Protein AF-W1YUA9-F1 (afdb_monomer)

Nearest PDB structures (foldseek):
  3a1p-assembly2_C  TM=8.813E-01  e=3.571E-03  Thermus thermophilus HB8
  2f1l-assembly1_A-2  TM=6.486E-01  e=1.244E-03  Pseudomonas aeruginosa
  3h9n-assembly1_A  TM=5.897E-01  e=6.241E-03  Haemophilus influenzae
  2dog-assembly1_A  TM=8.169E-01  e=1.476E-01  Thermus thermophilus HB8
  2zzf-assembly1_A  TM=7.031E-01  e=1.010E+00  Pyrococcus horikoshii

Foldseek 3Di:
DKAQDPDPCPVLLQVDQWKDWPNDIWGWPGWDDDPRIIDTDTPVCPDPVSVVVCPPIDIGDDPVSDDDDPPPDDDPVVVPPDDDADPVGDD

Organism: NCBI:txid408170

Radius of gyration: 16.62 Å; Cα contacts (8 Å, |Δi|>4): 97; chains: 1; bounding box: 43×28×41 Å

Mean predicted aligned error: 7.22 Å

Solvent-accessible surface area (backbone atoms only — not comparable to full-atom values): 5932 Å² total; per-residue (Å²): 77,84,39,77,69,94,54,98,62,61,68,50,60,61,74,44,62,60,37,26,46,94,88,41,80,44,39,50,69,46,44,46,83,53,90,89,29,38,42,37,40,33,71,85,52,84,46,74,74,64,43,58,77,52,62,94,60,66,82,41,68,60,81,88,75,52,78,88,65,60,93,97,57,79,59,70,78,76,53,63,87,62,87,64,64,49,102,84,71,51,110

Secondary structure (DSSP, 8-state):
-EE---SS-TTHHHH-SEEEETTEEEEEEEEEEETTEEEEEETTB-SHHHHHTTTTPPPB--GGGSPPPPTT---HHHHTTPPP--TTS--

InterPro domains:
  IPR002676 RimM, N-terminal [PF01782] (1-65)
  IPR009000 Translation protein, beta-barrel domain superfamily [SSF50447] (1-66)
  IPR011961 Ribosome maturation factor RimM [TIGR02273] (1-89)
  IPR036976 RimM, N-terminal domain superfamily [G3DSA:2.40.30.60] (1-66)

Sequence (91 aa):
LRIMPRTDFPERFMHMDACYIDGKEYHVASAR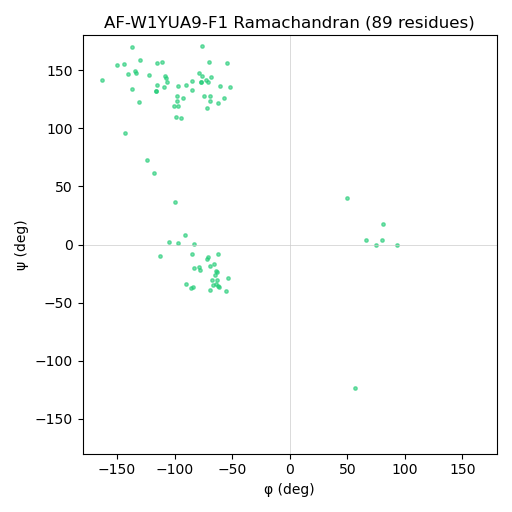FHKQFVLASFKEIPDRNAAELFAKKEIQVRREDLVELPEGRYYIFDIIGLEVQDTKGNV

pLDDT: mean 84.13, std 5.87, range [69.38, 92.5]

Structure (mmCIF, N/CA/C/O backbone):
data_AF-W1YUA9-F1
#
_entry.id   AF-W1YUA9-F1
#
loop_
_atom_site.group_PDB
_atom_site.id
_atom_site.type_symbol
_atom_site.label_atom_id
_atom_site.label_alt_id
_atom_site.label_comp_id
_atom_site.label_asym_id
_atom_site.label_entity_id
_atom_site.label_seq_id
_atom_site.pdbx_PDB_ins_code
_atom_site.Cartn_x
_atom_site.Cartn_y
_atom_site.Cartn_z
_atom_site.occupancy
_atom_site.B_iso_or_equiv
_atom_site.auth_seq_id
_atom_site.auth_c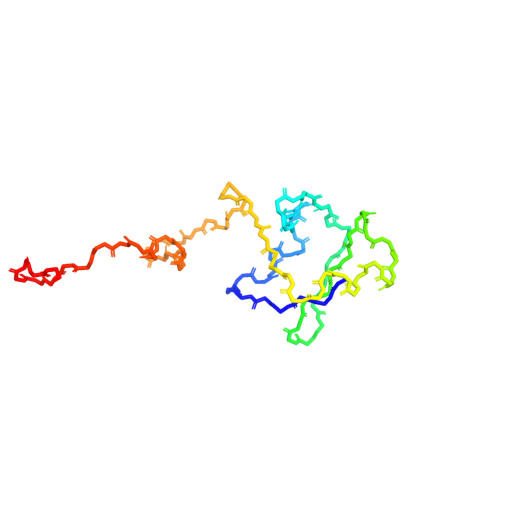omp_id
_atom_site.auth_asym_id
_atom_site.auth_atom_id
_atom_site.pdbx_PDB_model_num
ATOM 1 N N . LEU A 1 1 ? 10.720 -1.831 -5.478 1.00 86.94 1 LEU A N 1
ATOM 2 C CA . LEU A 1 1 ? 10.384 -0.821 -4.449 1.00 86.94 1 LEU A CA 1
ATOM 3 C C . LEU A 1 1 ? 10.375 -1.437 -3.058 1.00 86.94 1 LEU A C 1
ATOM 5 O O . LEU A 1 1 ? 9.926 -2.567 -2.897 1.00 86.94 1 LEU A O 1
ATOM 9 N N . ARG A 1 2 ? 10.885 -0.695 -2.064 1.00 88.56 2 ARG A N 1
ATOM 10 C CA . ARG A 1 2 ? 10.792 -1.045 -0.639 1.00 88.56 2 ARG A CA 1
ATOM 11 C C . ARG A 1 2 ? 9.610 -0.300 -0.030 1.00 88.56 2 ARG A C 1
ATOM 13 O O . ARG A 1 2 ? 9.617 0.925 -0.018 1.00 88.56 2 ARG A O 1
ATOM 20 N N . ILE A 1 3 ? 8.641 -1.040 0.488 1.00 89.12 3 ILE A N 1
ATOM 21 C CA . ILE A 1 3 ? 7.366 -0.521 0.980 1.00 89.12 3 ILE A CA 1
ATOM 22 C C . ILE A 1 3 ? 7.278 -0.786 2.481 1.00 89.12 3 ILE A C 1
ATOM 24 O O . ILE A 1 3 ? 7.545 -1.899 2.938 1.00 89.12 3 ILE A O 1
ATOM 28 N N . MET A 1 4 ? 6.910 0.241 3.246 1.00 89.44 4 MET A N 1
ATOM 29 C CA . MET A 1 4 ? 6.518 0.104 4.647 1.00 89.44 4 MET A CA 1
ATOM 30 C C . MET A 1 4 ? 4.989 -0.028 4.693 1.00 89.44 4 MET A C 1
ATOM 32 O O . MET A 1 4 ? 4.304 0.950 4.387 1.00 89.44 4 MET A O 1
ATOM 36 N N . PRO A 1 5 ? 4.437 -1.209 5.012 1.00 87.00 5 PRO A N 1
ATOM 37 C CA . PRO A 1 5 ? 2.993 -1.384 5.043 1.00 87.00 5 PRO A CA 1
ATOM 38 C C . PRO A 1 5 ? 2.386 -0.612 6.220 1.00 87.00 5 PRO A C 1
ATOM 40 O O . PRO A 1 5 ? 2.751 -0.834 7.370 1.00 87.00 5 PRO A O 1
ATOM 43 N N . ARG A 1 6 ? 1.433 0.282 5.933 1.00 82.88 6 ARG A N 1
ATOM 44 C CA . ARG A 1 6 ? 0.598 0.973 6.937 1.00 82.88 6 ARG A CA 1
ATOM 45 C C . ARG A 1 6 ? -0.782 0.320 7.063 1.00 82.88 6 ARG A C 1
ATOM 47 O O . ARG A 1 6 ? -1.795 1.000 7.168 1.00 82.88 6 ARG A O 1
ATOM 54 N N . THR A 1 7 ? -0.822 -1.001 6.948 1.00 80.00 7 THR A N 1
ATOM 55 C CA . THR A 1 7 ? -2.047 -1.799 6.955 1.00 80.00 7 THR A CA 1
ATOM 56 C C . THR A 1 7 ? -1.813 -3.072 7.748 1.00 80.00 7 THR A C 1
ATOM 58 O O . THR A 1 7 ? -0.718 -3.635 7.690 1.00 80.00 7 THR A O 1
ATOM 61 N N . ASP A 1 8 ? -2.855 -3.541 8.428 1.00 80.06 8 ASP A N 1
ATOM 62 C CA . ASP A 1 8 ? -2.848 -4.812 9.156 1.00 80.06 8 ASP A CA 1
ATOM 63 C C . ASP A 1 8 ? -2.846 -6.032 8.220 1.00 80.06 8 ASP A C 1
ATOM 65 O O . ASP A 1 8 ? -2.594 -7.150 8.660 1.00 80.06 8 ASP A O 1
ATOM 69 N N . PHE A 1 9 ? -3.070 -5.823 6.915 1.00 82.94 9 PHE A N 1
ATOM 70 C CA . PHE A 1 9 ? -3.132 -6.879 5.899 1.00 82.94 9 PHE A CA 1
ATOM 71 C C . PHE A 1 9 ? -2.040 -6.712 4.832 1.00 82.94 9 PHE A C 1
ATOM 73 O O . PHE A 1 9 ? -2.341 -6.507 3.652 1.00 82.94 9 PHE A O 1
ATOM 80 N N . PRO A 1 10 ? -0.747 -6.769 5.194 1.00 83.44 10 PRO A N 1
ATOM 81 C CA . PRO A 1 10 ? 0.328 -6.548 4.236 1.00 83.44 10 PRO A CA 1
ATOM 82 C C . PRO A 1 10 ? 0.492 -7.711 3.241 1.00 83.44 10 PRO A C 1
ATOM 84 O O . PRO A 1 10 ? 1.163 -7.567 2.223 1.00 83.44 10 PRO A O 1
ATOM 87 N N . GLU A 1 11 ? -0.141 -8.858 3.488 1.00 83.00 11 GLU A N 1
ATOM 88 C CA . GLU A 1 11 ? -0.159 -9.999 2.564 1.00 83.00 11 GLU A CA 1
ATOM 89 C C . GLU A 1 11 ? -0.856 -9.663 1.243 1.00 83.00 11 GLU A C 1
ATOM 91 O O . GLU A 1 11 ? -0.509 -10.220 0.202 1.00 83.00 11 GLU A O 1
ATOM 96 N N . ARG A 1 12 ? -1.750 -8.661 1.243 1.00 83.06 12 ARG A N 1
ATOM 97 C CA . ARG A 1 12 ? -2.438 -8.183 0.037 1.00 83.06 12 ARG A CA 1
ATOM 98 C C . ARG A 1 12 ? -1.483 -7.811 -1.094 1.00 83.06 12 ARG A C 1
ATOM 100 O O . ARG A 1 12 ? -1.846 -7.926 -2.256 1.00 83.06 12 ARG A O 1
ATOM 107 N N . PHE A 1 13 ? -0.258 -7.383 -0.773 1.00 84.12 13 PHE A N 1
ATOM 108 C CA . PHE A 1 13 ? 0.731 -7.018 -1.786 1.00 84.12 13 PHE A CA 1
ATOM 109 C C . PHE A 1 13 ? 1.153 -8.196 -2.668 1.00 84.12 13 PHE A C 1
ATOM 111 O O . PHE A 1 13 ? 1.612 -7.958 -3.778 1.00 84.12 13 PHE A O 1
ATOM 118 N N . MET A 1 14 ? 0.992 -9.439 -2.205 1.00 84.81 14 MET A N 1
ATOM 119 C CA . MET A 1 14 ? 1.285 -10.641 -2.994 1.00 84.81 14 MET A CA 1
ATOM 120 C C . MET A 1 14 ? 0.146 -11.054 -3.925 1.00 84.81 14 MET A C 1
ATOM 122 O O . MET A 1 14 ? 0.390 -11.797 -4.870 1.00 84.81 14 MET A O 1
ATOM 126 N N . HIS A 1 15 ? -1.073 -10.590 -3.650 1.00 82.94 15 HIS A N 1
ATOM 127 C CA . HIS A 1 15 ? -2.281 -10.982 -4.375 1.00 82.94 15 HIS A CA 1
ATOM 128 C C . HIS A 1 15 ? -2.897 -9.843 -5.189 1.00 82.94 15 HIS A C 1
ATOM 130 O O . HIS A 1 15 ? -3.804 -10.101 -5.968 1.00 82.94 15 HIS A O 1
ATOM 136 N N . MET A 1 16 ? -2.439 -8.599 -5.015 1.00 84.00 16 MET A N 1
ATOM 137 C CA . MET A 1 16 ? -2.930 -7.487 -5.823 1.00 84.00 16 MET A CA 1
ATOM 138 C C . MET A 1 16 ? -2.301 -7.512 -7.216 1.00 84.00 16 MET A C 1
ATOM 140 O O . MET A 1 16 ? -1.090 -7.701 -7.350 1.00 84.00 16 MET A O 1
ATOM 144 N N . ASP A 1 17 ? -3.109 -7.207 -8.225 1.00 85.19 17 ASP A N 1
ATOM 145 C CA . ASP A 1 17 ? -2.644 -7.081 -9.606 1.00 85.19 17 ASP A CA 1
ATOM 146 C C . ASP A 1 17 ? -2.072 -5.687 -9.900 1.00 85.19 17 ASP A C 1
ATOM 148 O O . ASP A 1 17 ? -1.079 -5.550 -10.623 1.00 85.19 17 ASP A O 1
ATOM 152 N N . ALA A 1 18 ? -2.666 -4.644 -9.314 1.00 88.88 18 ALA A N 1
ATOM 153 C CA . ALA A 1 18 ? -2.294 -3.257 -9.560 1.00 88.88 18 ALA A CA 1
ATOM 154 C C . ALA A 1 18 ? -2.400 -2.381 -8.305 1.00 88.88 18 ALA A C 1
ATOM 156 O O . ALA A 1 18 ? -3.165 -2.652 -7.380 1.00 88.88 18 ALA A O 1
ATOM 157 N N . CYS A 1 19 ? -1.626 -1.299 -8.290 1.00 89.69 19 CYS A N 1
ATOM 158 C CA . CYS A 1 19 ? -1.720 -0.235 -7.301 1.00 89.69 19 CYS A CA 1
ATOM 159 C C . CYS A 1 19 ? -1.605 1.141 -7.955 1.00 89.69 19 CYS A C 1
ATOM 161 O O . CYS A 1 19 ? -1.189 1.276 -9.103 1.00 89.69 19 CYS A O 1
ATOM 163 N N . TYR A 1 20 ? -1.890 2.178 -7.180 1.00 89.38 20 TYR A N 1
ATOM 164 C CA . TYR A 1 20 ? -1.862 3.562 -7.620 1.00 89.38 20 TYR A CA 1
ATOM 165 C C . TYR A 1 20 ? -0.791 4.332 -6.860 1.00 89.38 20 TYR A C 1
ATOM 167 O O . TYR A 1 20 ? -0.705 4.251 -5.636 1.00 89.38 20 TYR A O 1
ATOM 175 N N . ILE A 1 21 ? 0.033 5.086 -7.584 1.00 89.25 21 ILE A N 1
ATOM 176 C CA . ILE A 1 21 ? 1.003 6.014 -7.001 1.00 89.25 21 ILE 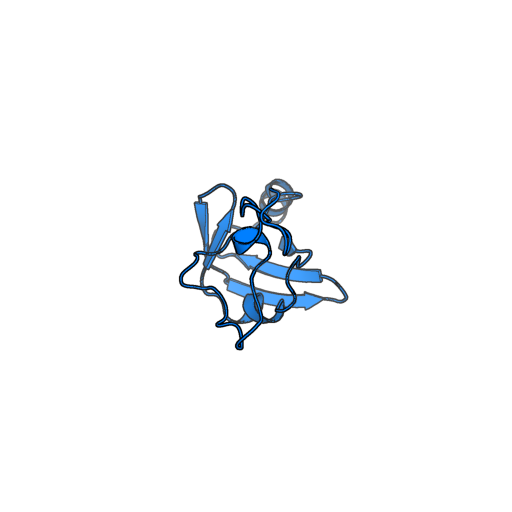A CA 1
ATOM 177 C C . ILE A 1 21 ? 0.846 7.353 -7.717 1.00 89.25 21 ILE A C 1
ATOM 179 O O . ILE A 1 21 ? 0.952 7.410 -8.942 1.00 89.25 21 ILE A O 1
ATOM 183 N N . ASP A 1 22 ? 0.565 8.417 -6.962 1.00 87.62 22 ASP A N 1
ATOM 184 C CA . ASP A 1 22 ? 0.212 9.750 -7.483 1.00 87.62 22 ASP A CA 1
ATOM 185 C C . ASP A 1 22 ? -0.905 9.707 -8.549 1.00 87.62 22 ASP A C 1
ATOM 187 O O . ASP A 1 22 ? -0.837 10.379 -9.577 1.00 87.62 22 ASP A O 1
ATOM 191 N N . GLY A 1 23 ? -1.918 8.856 -8.346 1.00 85.50 23 GLY A N 1
ATOM 192 C CA . GLY A 1 23 ? -3.049 8.699 -9.272 1.00 85.50 23 GLY A CA 1
ATOM 193 C C . GLY A 1 23 ? -2.745 7.920 -10.557 1.00 85.50 23 GLY A C 1
ATOM 194 O O . GLY A 1 23 ? -3.650 7.704 -11.359 1.00 85.50 23 GLY A O 1
ATOM 195 N N . LYS A 1 24 ? -1.505 7.457 -10.759 1.00 88.50 24 LYS A N 1
ATOM 196 C CA . LYS A 1 24 ? -1.135 6.590 -11.884 1.00 88.50 24 LYS A CA 1
ATOM 197 C C . LYS A 1 24 ? -1.130 5.124 -11.463 1.00 88.50 24 LYS A C 1
ATOM 199 O O . LYS A 1 24 ? -0.608 4.793 -10.403 1.00 88.50 24 LYS A O 1
ATOM 204 N N . GLU A 1 25 ? -1.683 4.268 -12.314 1.00 91.31 25 GLU A N 1
ATOM 205 C CA . GLU A 1 25 ? -1.719 2.818 -12.124 1.00 91.31 25 GLU A CA 1
ATOM 206 C C . GLU A 1 25 ? -0.365 2.161 -12.442 1.00 91.31 25 GLU A C 1
ATOM 208 O O . GLU A 1 25 ? 0.314 2.531 -13.405 1.00 91.31 25 GLU A O 1
ATOM 213 N N . TYR A 1 26 ? 0.012 1.185 -11.619 1.00 90.62 26 TYR A N 1
ATOM 214 C CA . TYR A 1 26 ? 1.218 0.368 -11.730 1.00 90.62 26 TYR A CA 1
ATOM 215 C C . TYR A 1 26 ? 0.872 -1.092 -11.451 1.00 90.62 26 TYR A C 1
ATOM 217 O O . TYR A 1 26 ? 0.227 -1.390 -10.446 1.00 90.62 26 TYR A O 1
ATOM 225 N N . HIS A 1 27 ? 1.351 -2.011 -12.287 1.00 91.75 27 HIS A N 1
ATOM 226 C CA . HIS A 1 27 ? 1.057 -3.435 -12.152 1.00 91.75 27 HIS A CA 1
ATOM 227 C C . HIS A 1 27 ? 2.127 -4.139 -11.327 1.00 91.75 27 HIS A C 1
ATOM 229 O O . HIS A 1 27 ? 3.320 -4.083 -11.653 1.00 91.75 27 HIS A O 1
ATOM 235 N N . VAL A 1 28 ? 1.706 -4.851 -10.282 1.00 90.88 28 VAL A N 1
ATOM 236 C CA . VAL A 1 28 ? 2.607 -5.631 -9.432 1.00 90.88 28 VAL A CA 1
ATOM 237 C C . VAL A 1 28 ? 3.076 -6.856 -10.217 1.00 90.88 28 VAL A C 1
ATOM 239 O O . VAL A 1 28 ? 2.295 -7.705 -10.628 1.00 90.88 28 VAL A O 1
ATOM 242 N N . ALA A 1 29 ? 4.383 -6.949 -10.455 1.00 90.56 29 ALA A N 1
ATOM 243 C CA . ALA A 1 29 ? 5.005 -8.103 -11.101 1.00 90.56 29 ALA A CA 1
ATOM 244 C C . ALA A 1 29 ? 5.350 -9.205 -10.089 1.00 90.56 29 ALA A C 1
ATOM 246 O O . ALA A 1 29 ? 5.252 -10.390 -10.391 1.00 90.56 29 ALA A O 1
ATOM 247 N N . SER A 1 30 ? 5.792 -8.817 -8.894 1.00 89.69 30 SER A N 1
ATOM 248 C CA . SER A 1 30 ? 6.090 -9.747 -7.803 1.00 89.69 30 SER A CA 1
ATOM 249 C C . SER A 1 30 ? 6.158 -8.985 -6.491 1.00 89.69 30 SER A C 1
ATOM 251 O O . SER A 1 30 ? 6.763 -7.911 -6.461 1.00 89.69 30 SER A O 1
ATOM 253 N N . ALA A 1 31 ? 5.667 -9.558 -5.399 1.00 91.56 31 ALA A N 1
ATOM 254 C CA . ALA A 1 31 ? 5.888 -9.017 -4.066 1.00 91.56 31 ALA A CA 1
ATOM 255 C C . ALA A 1 31 ? 6.309 -10.113 -3.093 1.00 91.56 31 ALA A C 1
ATOM 257 O O . ALA A 1 31 ? 5.904 -11.265 -3.212 1.00 91.56 31 ALA A O 1
ATOM 258 N N . ARG A 1 32 ? 7.142 -9.746 -2.121 1.00 90.94 32 ARG A N 1
ATOM 259 C CA . ARG A 1 32 ? 7.546 -10.638 -1.033 1.00 90.94 32 ARG A CA 1
ATOM 260 C C . ARG A 1 32 ? 7.849 -9.862 0.233 1.00 90.94 32 ARG A C 1
ATOM 262 O O . ARG A 1 32 ? 8.289 -8.710 0.181 1.00 90.94 32 ARG A O 1
ATOM 269 N N . PHE A 1 33 ? 7.713 -10.529 1.369 1.00 91.75 33 PHE A N 1
ATOM 270 C CA . PHE A 1 33 ? 8.183 -9.983 2.632 1.00 91.75 33 PHE A CA 1
ATOM 271 C C . PHE A 1 33 ? 9.703 -10.005 2.735 1.00 91.75 33 PHE A C 1
ATOM 273 O O . PHE A 1 33 ? 10.384 -10.946 2.319 1.00 91.75 33 PHE A O 1
ATOM 280 N N . HIS A 1 34 ? 10.239 -8.948 3.331 1.00 90.81 34 HIS A N 1
ATOM 281 C CA . HIS A 1 34 ? 11.632 -8.852 3.713 1.00 90.81 34 HIS A CA 1
ATOM 282 C C . HIS A 1 34 ? 11.751 -8.110 5.046 1.00 90.81 34 HIS A C 1
ATOM 284 O O . HIS A 1 34 ? 11.793 -6.877 5.098 1.00 90.81 34 HIS A O 1
ATOM 290 N N . LYS A 1 35 ? 11.836 -8.882 6.137 1.00 88.25 35 LYS A N 1
ATOM 291 C CA . LYS A 1 35 ? 11.788 -8.370 7.515 1.00 88.25 35 LYS A CA 1
ATOM 292 C C . LYS A 1 35 ? 10.489 -7.573 7.726 1.00 88.25 35 LYS A C 1
ATOM 294 O O . LYS A 1 35 ? 9.415 -8.095 7.473 1.00 88.25 35 LYS A O 1
ATOM 299 N N . GLN A 1 36 ? 10.596 -6.313 8.142 1.00 88.38 36 GLN A N 1
ATOM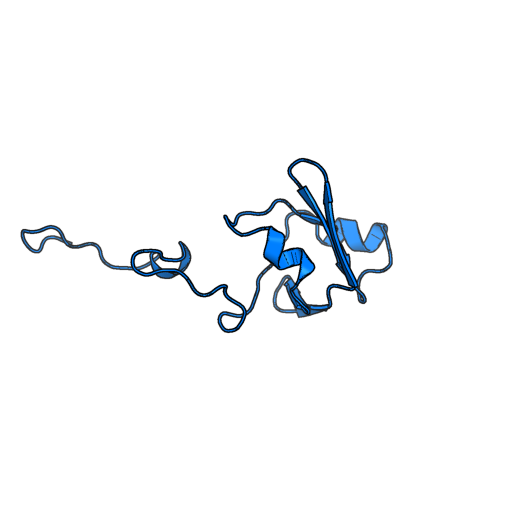 300 C CA . GLN A 1 36 ? 9.470 -5.398 8.373 1.00 88.38 36 GLN A CA 1
ATOM 301 C C . GLN A 1 36 ? 8.954 -4.694 7.102 1.00 88.38 36 GLN A C 1
ATOM 303 O O . GLN A 1 36 ? 8.058 -3.860 7.182 1.00 88.38 36 GLN A O 1
ATOM 308 N N . PHE A 1 37 ? 9.544 -4.970 5.934 1.00 90.06 37 PHE A N 1
ATOM 309 C CA . PHE A 1 37 ? 9.195 -4.314 4.674 1.00 90.06 37 PHE A CA 1
ATOM 310 C C . PHE A 1 37 ? 8.596 -5.300 3.674 1.00 90.06 37 PHE A C 1
ATOM 312 O O . PHE A 1 37 ? 8.904 -6.493 3.690 1.00 90.06 37 PHE A O 1
ATOM 319 N N . VAL A 1 38 ? 7.816 -4.771 2.734 1.00 90.38 38 VAL A N 1
ATOM 320 C CA . VAL A 1 38 ? 7.423 -5.473 1.510 1.00 90.38 38 VAL A CA 1
ATOM 321 C C . VAL A 1 38 ? 8.345 -5.025 0.380 1.00 90.38 38 VAL A C 1
ATOM 323 O O . VAL A 1 38 ? 8.535 -3.829 0.148 1.00 90.38 38 VAL A O 1
ATOM 326 N N . LEU A 1 39 ? 8.950 -5.981 -0.319 1.00 90.25 39 LEU A N 1
ATOM 327 C CA . LEU A 1 39 ? 9.676 -5.728 -1.558 1.00 90.25 39 LEU A CA 1
ATOM 328 C C . LEU A 1 39 ? 8.754 -6.073 -2.720 1.00 90.25 39 LEU A C 1
ATOM 330 O O . LEU A 1 39 ? 8.476 -7.250 -2.938 1.00 90.25 39 LEU A O 1
ATOM 334 N N . ALA A 1 40 ? 8.301 -5.054 -3.448 1.00 89.88 40 ALA A N 1
ATOM 335 C CA . ALA A 1 40 ? 7.457 -5.215 -4.628 1.00 89.88 40 ALA A CA 1
ATOM 336 C C . ALA A 1 40 ? 8.180 -4.733 -5.887 1.00 89.88 40 ALA A C 1
ATOM 338 O O . ALA A 1 40 ? 8.826 -3.683 -5.877 1.00 89.88 40 ALA A O 1
ATOM 339 N N . SER A 1 41 ? 8.062 -5.490 -6.966 1.00 88.88 41 SER A N 1
ATOM 340 C CA . SER A 1 41 ? 8.520 -5.131 -8.307 1.00 88.88 41 SER A CA 1
ATOM 341 C C . SER A 1 41 ? 7.306 -4.824 -9.167 1.00 88.88 41 SER A C 1
ATOM 343 O O . SER A 1 41 ? 6.283 -5.493 -9.031 1.00 88.88 41 SER A O 1
ATOM 345 N N . PHE A 1 42 ? 7.429 -3.842 -10.055 1.00 90.38 42 PHE A N 1
ATOM 346 C CA . PHE A 1 42 ? 6.344 -3.385 -10.920 1.00 90.38 42 PHE A CA 1
ATOM 347 C C . PHE A 1 42 ? 6.760 -3.509 -12.379 1.00 90.38 42 PHE A C 1
ATOM 349 O O . PHE A 1 42 ? 7.937 -3.311 -12.688 1.00 90.38 42 PHE A O 1
ATOM 356 N N . LYS A 1 43 ? 5.817 -3.815 -13.274 1.00 89.81 43 LYS A N 1
ATOM 357 C CA . LYS A 1 43 ? 6.114 -3.970 -14.710 1.00 89.81 43 LYS A CA 1
ATOM 358 C C . LYS A 1 43 ? 6.629 -2.667 -15.327 1.00 89.81 43 LYS A C 1
ATOM 360 O O . LYS A 1 43 ? 7.520 -2.685 -16.168 1.00 89.81 43 LYS A O 1
ATOM 365 N N . GLU A 1 44 ? 6.109 -1.537 -14.866 1.00 89.88 44 GLU A N 1
ATOM 366 C CA . GLU A 1 44 ? 6.432 -0.197 -15.358 1.00 89.88 44 GLU A CA 1
ATOM 367 C C . GLU A 1 44 ? 7.681 0.404 -14.694 1.00 89.88 44 GLU A C 1
ATOM 369 O O . GLU A 1 44 ? 8.147 1.460 -15.119 1.00 89.88 44 GLU A O 1
ATOM 374 N N . ILE A 1 45 ? 8.234 -0.241 -13.657 1.00 85.44 45 ILE A N 1
ATOM 375 C CA . ILE A 1 45 ? 9.42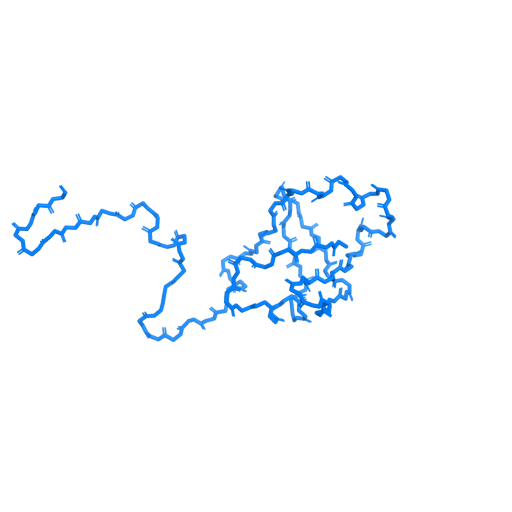2 0.229 -12.923 1.00 85.44 45 ILE A CA 1
ATOM 376 C C . ILE A 1 45 ? 10.501 -0.867 -12.952 1.00 85.44 45 ILE A C 1
ATOM 378 O O . ILE A 1 45 ? 10.749 -1.521 -11.933 1.00 85.44 45 ILE A O 1
ATOM 382 N N . PRO A 1 46 ? 11.151 -1.094 -14.109 1.00 78.81 46 PRO A N 1
ATOM 383 C CA . PRO A 1 46 ? 12.178 -2.126 -14.242 1.00 78.81 46 PRO A CA 1
ATOM 384 C C . PRO A 1 46 ? 13.542 -1.701 -13.672 1.00 78.81 46 PRO A C 1
ATO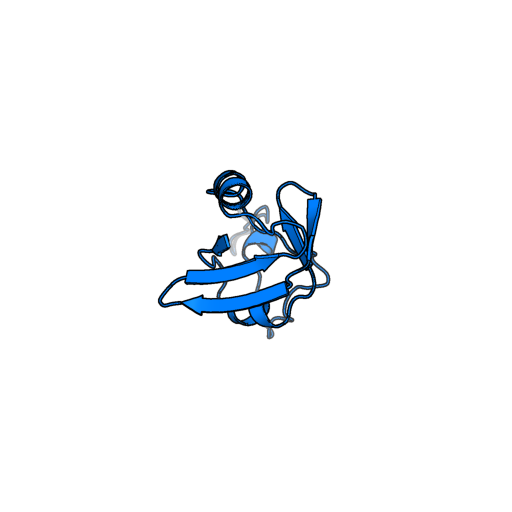M 386 O O . PRO A 1 46 ? 14.376 -2.559 -13.390 1.00 78.81 46 PRO A O 1
ATOM 389 N N . ASP A 1 47 ? 13.784 -0.396 -13.501 1.00 77.69 47 ASP A N 1
ATOM 390 C CA . ASP A 1 47 ? 15.109 0.150 -13.188 1.00 77.69 47 ASP A CA 1
ATOM 391 C C . ASP A 1 47 ? 15.238 0.668 -11.742 1.00 77.69 47 ASP A C 1
ATOM 393 O O . ASP A 1 47 ? 14.305 1.234 -11.160 1.00 77.69 47 ASP A O 1
ATOM 397 N N . ARG A 1 48 ? 16.432 0.504 -11.155 1.00 71.38 48 ARG A N 1
ATOM 398 C CA . ARG A 1 48 ? 16.740 0.936 -9.782 1.00 71.38 48 ARG A CA 1
ATOM 399 C C . ARG A 1 48 ? 16.724 2.459 -9.622 1.00 71.38 48 ARG A C 1
ATOM 401 O O . ARG A 1 48 ? 16.312 2.934 -8.569 1.00 71.38 48 ARG A O 1
ATOM 408 N N . ASN A 1 49 ? 17.139 3.218 -10.634 1.00 72.38 49 ASN A N 1
ATOM 409 C CA . ASN A 1 49 ? 17.125 4.682 -10.585 1.00 72.38 49 ASN A CA 1
ATOM 410 C C . ASN A 1 49 ? 15.688 5.206 -10.612 1.00 72.38 49 ASN A C 1
ATOM 412 O O . ASN A 1 49 ? 15.340 6.118 -9.867 1.00 72.38 49 ASN A O 1
ATOM 416 N N . ALA A 1 50 ? 14.823 4.570 -11.410 1.00 69.38 50 ALA A N 1
ATOM 417 C CA . ALA A 1 50 ? 13.399 4.887 -11.421 1.00 69.38 50 ALA A CA 1
ATOM 418 C C . ALA A 1 50 ? 12.762 4.621 -10.049 1.00 69.38 50 ALA A C 1
ATOM 420 O O . ALA A 1 50 ? 11.935 5.407 -9.602 1.00 69.38 50 ALA A O 1
ATOM 421 N N . ALA A 1 51 ? 13.190 3.566 -9.348 1.00 70.88 51 ALA A N 1
ATOM 422 C CA . ALA A 1 51 ? 12.684 3.211 -8.027 1.00 70.88 51 ALA A CA 1
ATOM 423 C C . ALA A 1 51 ? 12.950 4.270 -6.935 1.00 70.88 51 ALA A C 1
ATOM 425 O O . ALA A 1 51 ? 12.137 4.400 -6.017 1.00 70.88 51 ALA A O 1
ATOM 426 N N . GLU A 1 52 ? 14.039 5.042 -7.018 1.00 74.50 52 GLU A N 1
ATOM 427 C CA . GLU A 1 52 ? 14.329 6.117 -6.052 1.00 74.50 52 GLU A CA 1
ATOM 428 C C . GLU A 1 52 ? 13.325 7.273 -6.144 1.00 74.50 52 GLU A C 1
ATOM 430 O O . GLU A 1 52 ? 12.980 7.865 -5.122 1.00 74.50 52 GLU A O 1
ATOM 435 N N . LEU A 1 53 ? 12.766 7.527 -7.333 1.00 78.56 53 LEU A N 1
ATOM 436 C CA . LEU A 1 53 ? 11.738 8.555 -7.549 1.00 78.56 53 LEU A CA 1
ATOM 437 C C . LEU A 1 53 ? 10.418 8.246 -6.826 1.00 78.56 53 LEU A C 1
ATOM 439 O O . LEU A 1 53 ? 9.584 9.133 -6.659 1.00 78.56 53 LEU A O 1
ATOM 443 N N . PHE A 1 54 ? 10.221 6.999 -6.395 1.00 80.56 54 PHE A N 1
ATOM 444 C CA . PHE A 1 54 ? 9.050 6.562 -5.633 1.00 80.56 54 PHE A CA 1
ATOM 445 C C . PHE A 1 54 ? 9.298 6.540 -4.121 1.00 80.56 54 PHE A C 1
ATOM 447 O O . PHE A 1 54 ? 8.405 6.182 -3.351 1.00 80.56 54 PHE A O 1
ATOM 454 N N . ALA A 1 55 ? 10.493 6.922 -3.662 1.00 76.56 55 ALA A N 1
ATOM 455 C CA . ALA A 1 55 ? 10.756 7.046 -2.237 1.00 76.56 55 ALA A CA 1
ATOM 456 C C . ALA A 1 55 ? 9.811 8.085 -1.609 1.00 76.56 55 ALA A C 1
ATOM 458 O O . ALA A 1 55 ? 9.616 9.170 -2.149 1.00 76.56 55 ALA A O 1
ATOM 459 N N . LYS A 1 56 ? 9.251 7.751 -0.439 1.00 81.00 56 LYS A N 1
ATOM 460 C CA . LYS A 1 56 ? 8.282 8.568 0.324 1.00 81.00 56 LYS A CA 1
ATOM 461 C C . LYS A 1 56 ? 6.912 8.774 -0.336 1.00 81.00 56 LYS A C 1
ATOM 463 O O . LYS A 1 56 ? 6.094 9.480 0.244 1.00 81.00 56 LYS A O 1
ATOM 468 N N . LYS A 1 57 ? 6.641 8.159 -1.489 1.00 86.94 57 LYS A N 1
ATOM 469 C CA . LYS A 1 57 ? 5.300 8.176 -2.078 1.00 86.94 57 LYS A CA 1
ATOM 470 C C . LYS A 1 57 ? 4.392 7.165 -1.392 1.00 8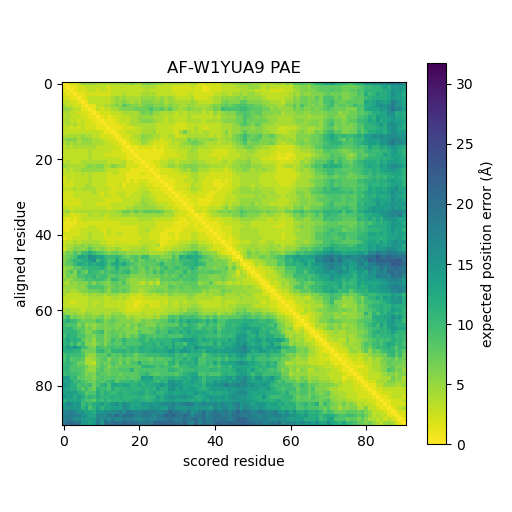6.94 57 LYS A C 1
ATOM 472 O O . LYS A 1 57 ? 4.848 6.108 -0.948 1.00 86.94 57 LYS A O 1
ATOM 477 N N . GLU A 1 58 ? 3.111 7.498 -1.315 1.00 87.06 58 GLU A N 1
ATOM 478 C CA . GLU A 1 58 ? 2.093 6.591 -0.798 1.00 87.06 58 GLU A CA 1
ATOM 479 C C . GLU A 1 58 ? 1.603 5.662 -1.906 1.00 87.06 58 GLU A C 1
ATOM 481 O O . GLU A 1 58 ? 1.442 6.065 -3.058 1.00 87.06 58 GLU A O 1
ATOM 486 N N . ILE A 1 59 ? 1.382 4.401 -1.542 1.00 87.12 59 ILE A N 1
ATOM 487 C CA . ILE A 1 59 ? 0.755 3.420 -2.420 1.00 87.12 59 ILE A CA 1
ATOM 488 C C . ILE A 1 59 ? -0.712 3.349 -2.042 1.00 87.12 59 ILE A C 1
ATOM 490 O O . ILE A 1 59 ? -1.058 3.067 -0.894 1.00 87.12 59 ILE A O 1
ATOM 494 N N . GLN A 1 60 ? -1.553 3.592 -3.032 1.00 87.06 60 GLN A N 1
ATOM 495 C CA . GLN A 1 60 ? -2.997 3.569 -2.925 1.00 87.06 60 GLN A CA 1
ATOM 496 C C . GLN A 1 60 ? -3.548 2.372 -3.698 1.00 87.06 60 GLN A C 1
ATOM 498 O O . GLN A 1 60 ? -2.921 1.827 -4.604 1.00 87.06 60 GLN A O 1
ATOM 503 N N . VAL A 1 61 ? -4.741 1.955 -3.314 1.00 84.81 61 VAL A N 1
ATOM 504 C CA . VAL A 1 61 ? -5.519 0.899 -3.963 1.00 84.81 61 VAL A CA 1
ATOM 505 C C . VAL A 1 61 ? -6.916 1.444 -4.202 1.00 84.81 61 VAL A C 1
ATOM 507 O O . VAL A 1 61 ? -7.325 2.393 -3.522 1.00 84.81 61 VAL A O 1
ATOM 510 N N . ARG A 1 62 ? -7.666 0.859 -5.134 1.00 81.62 62 ARG A N 1
ATOM 511 C CA . ARG A 1 62 ? -9.070 1.236 -5.262 1.00 81.62 62 ARG A CA 1
ATOM 512 C C . ARG A 1 62 ? -9.858 0.723 -4.067 1.00 81.62 62 ARG A C 1
ATOM 514 O O . ARG A 1 62 ? -9.469 -0.231 -3.393 1.00 81.62 62 ARG A O 1
ATOM 521 N N . ARG A 1 63 ? -10.995 1.373 -3.824 1.00 75.44 63 ARG A N 1
ATOM 522 C CA . ARG A 1 63 ? -11.921 0.979 -2.760 1.00 75.44 63 ARG A CA 1
ATOM 523 C C . ARG A 1 63 ? -12.514 -0.414 -3.010 1.00 75.44 63 ARG A C 1
ATOM 525 O O . ARG A 1 63 ? -12.732 -1.147 -2.058 1.00 75.44 63 ARG A O 1
ATOM 532 N N . GLU A 1 64 ? -12.729 -0.775 -4.274 1.00 75.94 64 GLU A N 1
ATOM 533 C CA . GLU A 1 64 ? -13.205 -2.102 -4.700 1.00 75.94 64 GLU A CA 1
ATOM 534 C C . GLU A 1 64 ? -12.207 -3.234 -4.403 1.00 75.94 64 GLU A C 1
ATOM 536 O O . GLU A 1 64 ? -12.627 -4.355 -4.148 1.00 75.94 64 GLU A O 1
ATOM 541 N N . ASP A 1 65 ? -10.908 -2.924 -4.333 1.00 73.69 65 ASP A N 1
ATOM 542 C CA . ASP A 1 65 ? -9.841 -3.892 -4.034 1.00 73.69 65 ASP A CA 1
ATOM 543 C C . ASP A 1 65 ? -9.532 -3.997 -2.531 1.00 73.69 65 ASP A C 1
ATOM 545 O O . ASP A 1 65 ? -8.506 -4.562 -2.121 1.00 73.69 65 ASP A O 1
ATOM 549 N N . LEU A 1 66 ? -10.343 -3.356 -1.683 1.00 75.25 66 LEU A N 1
ATOM 550 C CA . LEU A 1 66 ? -10.190 -3.454 -0.238 1.00 75.25 66 LEU A CA 1
ATOM 551 C C . LEU A 1 66 ? -10.547 -4.864 0.230 1.00 75.25 66 LEU A C 1
ATOM 553 O O . LEU A 1 66 ? -11.450 -5.513 -0.284 1.00 75.25 66 LEU A O 1
ATOM 557 N N . VAL A 1 67 ? -9.816 -5.325 1.241 1.00 73.75 67 VAL A N 1
ATOM 558 C CA . VAL A 1 67 ? -10.110 -6.602 1.888 1.00 73.75 67 VAL A CA 1
ATOM 559 C C . VAL A 1 67 ? -11.422 -6.438 2.648 1.00 73.75 67 VAL A C 1
ATOM 561 O O . VAL A 1 67 ? -11.552 -5.508 3.445 1.00 73.75 67 VAL A O 1
ATOM 564 N N . GLU A 1 68 ? -12.383 -7.333 2.425 1.00 75.56 68 GLU A N 1
ATOM 565 C CA . GLU A 1 68 ? -13.618 -7.325 3.206 1.00 75.56 68 GLU A CA 1
ATOM 566 C C . GLU A 1 68 ? -13.297 -7.450 4.697 1.00 75.56 68 GLU A C 1
ATOM 568 O O . GLU A 1 68 ? -12.569 -8.344 5.143 1.00 75.56 68 GLU A O 1
ATOM 573 N N . LEU A 1 69 ? -13.817 -6.502 5.471 1.00 77.81 69 LEU A N 1
ATOM 574 C CA . LEU A 1 69 ? -13.598 -6.449 6.902 1.00 77.81 69 LEU A CA 1
ATOM 575 C C . LEU A 1 69 ? -14.701 -7.235 7.626 1.00 77.81 69 LEU A C 1
ATOM 577 O O . LEU A 1 69 ? -15.876 -7.084 7.292 1.00 77.81 69 LEU A O 1
ATOM 581 N N . PRO A 1 70 ? -14.351 -8.040 8.646 1.00 79.38 70 PRO A N 1
ATOM 582 C CA . PRO A 1 70 ? -15.326 -8.599 9.573 1.00 79.38 70 PRO A CA 1
ATOM 583 C C . PRO A 1 70 ? -16.189 -7.514 10.223 1.00 79.38 70 PRO A C 1
ATOM 585 O O . PRO A 1 70 ? -15.748 -6.373 10.389 1.00 79.38 70 PRO A O 1
ATOM 588 N N . GLU A 1 71 ? -17.381 -7.900 10.674 1.00 81.38 71 GLU A N 1
ATOM 589 C CA . GLU A 1 71 ? -18.281 -7.010 11.407 1.00 81.38 71 GLU A CA 1
ATOM 590 C C . GLU A 1 71 ? -17.563 -6.331 12.589 1.00 81.38 71 GLU A C 1
ATOM 592 O O . GLU A 1 71 ? -16.792 -6.954 13.327 1.00 81.38 71 GLU A O 1
ATOM 597 N N . GLY A 1 72 ? -17.781 -5.023 12.739 1.00 81.00 72 GLY 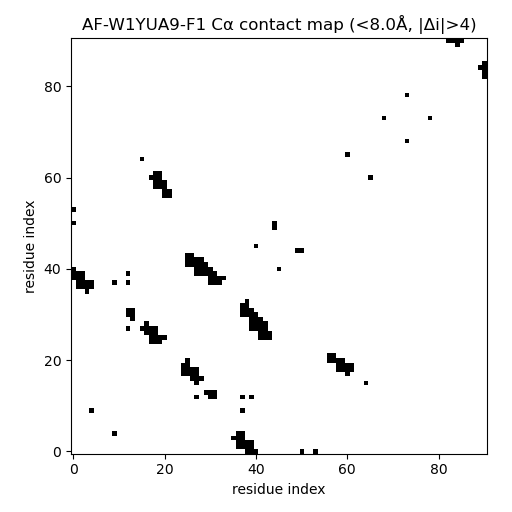A N 1
ATOM 598 C CA . GLY A 1 72 ? -17.144 -4.209 13.775 1.00 81.00 72 GLY A CA 1
ATOM 599 C C . GLY A 1 72 ? -15.710 -3.760 13.469 1.00 81.00 72 GLY A C 1
ATOM 600 O O . GLY A 1 72 ? -15.098 -3.111 14.318 1.00 81.00 72 GLY A O 1
ATOM 601 N N . ARG A 1 73 ? -15.159 -4.056 12.282 1.00 81.00 73 ARG A N 1
ATOM 602 C CA . ARG A 1 73 ? -13.881 -3.495 11.817 1.00 81.00 73 ARG A CA 1
ATOM 603 C C . ARG A 1 73 ? -14.104 -2.453 10.727 1.00 81.00 73 ARG A C 1
ATOM 605 O O . ARG A 1 73 ? -14.903 -2.651 9.820 1.00 81.00 73 ARG A O 1
ATOM 612 N N . TYR A 1 74 ? -13.335 -1.371 10.799 1.00 79.38 74 TYR A N 1
ATOM 613 C CA . TYR A 1 74 ? -13.426 -0.240 9.879 1.00 79.38 74 TYR A CA 1
ATOM 614 C C . TYR A 1 74 ? -12.037 0.182 9.421 1.00 79.38 74 TYR A C 1
ATOM 616 O O . TYR A 1 74 ? -11.063 0.070 10.172 1.00 79.38 74 TYR A O 1
ATOM 624 N N . TYR A 1 75 ? -11.938 0.701 8.200 1.00 79.31 75 TYR A N 1
ATOM 625 C CA . TYR A 1 75 ? -10.715 1.354 7.767 1.00 79.31 75 TYR A CA 1
ATOM 626 C C . TYR A 1 75 ? -10.596 2.742 8.394 1.00 79.31 75 TYR A C 1
ATOM 628 O O . TYR A 1 75 ? -11.576 3.465 8.540 1.00 79.31 75 TYR A O 1
ATOM 636 N N . ILE A 1 76 ? -9.366 3.157 8.706 1.00 79.12 76 ILE A N 1
ATOM 637 C CA . ILE A 1 76 ? -9.087 4.473 9.306 1.00 79.12 76 ILE A CA 1
ATOM 638 C C . ILE A 1 76 ? -9.657 5.610 8.444 1.00 79.12 76 ILE A C 1
ATOM 640 O O . ILE A 1 76 ? -10.222 6.560 8.975 1.00 79.12 76 ILE A O 1
ATOM 644 N N . PHE A 1 77 ? -9.556 5.507 7.116 1.00 78.75 77 PHE A N 1
ATOM 645 C CA . PHE A 1 77 ? -10.075 6.530 6.204 1.00 78.75 77 PHE A CA 1
ATOM 646 C C . PHE A 1 77 ? -11.607 6.602 6.159 1.00 78.75 77 PHE A C 1
ATOM 648 O O . PHE A 1 77 ? -12.124 7.625 5.732 1.00 78.75 77 PHE A O 1
ATOM 655 N N . ASP A 1 78 ? -12.323 5.562 6.599 1.00 77.19 78 ASP A N 1
ATOM 656 C CA . ASP A 1 78 ? -13.786 5.607 6.734 1.00 77.19 78 ASP A CA 1
ATOM 657 C C . ASP A 1 78 ? -14.210 6.360 8.002 1.00 77.19 78 ASP A C 1
ATOM 659 O O . ASP A 1 78 ? -15.333 6.846 8.087 1.00 77.19 78 ASP A O 1
ATOM 663 N N . ILE A 1 79 ? -13.308 6.462 8.984 1.00 81.75 79 ILE A N 1
ATOM 664 C CA . ILE A 1 79 ? -13.543 7.150 10.259 1.00 81.75 79 ILE A CA 1
ATOM 665 C C . ILE A 1 79 ? -13.151 8.631 10.165 1.00 81.75 79 ILE A C 1
ATOM 667 O O . ILE A 1 79 ? -13.763 9.488 10.803 1.00 81.75 79 ILE A O 1
ATOM 671 N N . ILE A 1 80 ? -12.119 8.956 9.381 1.00 82.81 80 ILE A N 1
ATOM 672 C CA . ILE A 1 80 ? -11.658 10.338 9.209 1.00 82.81 80 ILE A CA 1
ATOM 673 C C . ILE A 1 80 ? -12.773 11.185 8.579 1.00 82.81 80 ILE A C 1
ATOM 675 O O . ILE A 1 80 ? -13.220 10.913 7.470 1.00 82.81 80 ILE A O 1
ATOM 679 N N . GLY A 1 81 ? -13.170 12.253 9.275 1.00 79.75 81 GLY A N 1
ATOM 680 C CA . GLY A 1 81 ? -14.203 13.188 8.819 1.00 79.75 81 GLY A CA 1
ATOM 681 C C . GLY A 1 81 ? -15.615 12.871 9.315 1.00 79.75 81 GLY A C 1
ATOM 682 O O . GLY A 1 81 ? -16.529 13.635 9.014 1.00 79.75 81 GLY A O 1
ATOM 683 N N . LEU A 1 82 ? -15.800 11.795 10.087 1.00 85.81 82 LEU A N 1
ATOM 684 C CA . LEU A 1 82 ? -17.055 11.562 10.795 1.00 85.81 82 LEU A CA 1
ATOM 685 C C . LEU A 1 82 ? -17.215 12.554 11.949 1.00 85.81 82 LEU A C 1
ATOM 687 O O . LEU A 1 82 ? -16.269 12.844 12.684 1.00 85.81 82 LEU A O 1
ATOM 691 N N . GLU A 1 83 ? -18.440 13.040 12.115 1.00 86.19 83 GLU A N 1
ATOM 692 C CA . GLU A 1 83 ? -18.844 13.804 1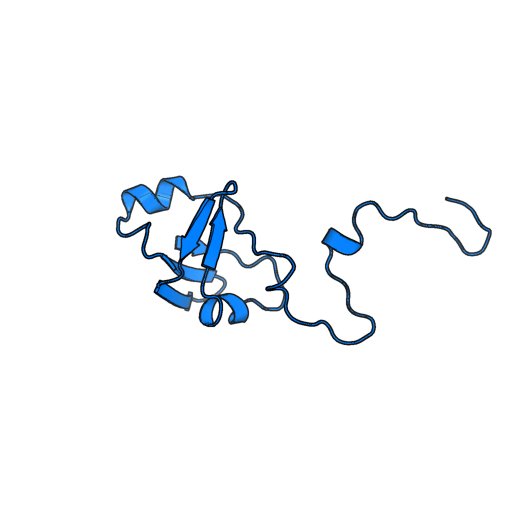3.287 1.00 86.19 83 GLU A CA 1
ATOM 693 C C . GLU A 1 83 ? -19.009 12.849 14.474 1.00 86.19 83 GLU A C 1
ATOM 695 O O . GLU A 1 83 ? -19.685 11.821 14.372 1.00 86.19 83 GLU A O 1
ATOM 700 N N . VAL A 1 84 ? -18.363 13.164 15.594 1.00 87.19 84 VAL A N 1
ATOM 701 C CA . VAL A 1 84 ? -18.429 12.348 16.808 1.00 87.19 84 VAL A CA 1
ATOM 702 C C . VAL A 1 84 ? -19.418 13.003 17.754 1.00 87.19 84 VAL A C 1
ATOM 704 O O . VAL A 1 84 ? -19.197 14.130 18.168 1.00 87.19 84 VAL A O 1
ATOM 707 N N . GLN A 1 85 ? -20.484 12.289 18.112 1.00 92.50 85 GLN A N 1
ATOM 708 C CA . GLN A 1 85 ? -21.453 12.749 19.105 1.00 92.50 85 GLN A CA 1
ATOM 709 C C . GLN A 1 85 ? -21.347 11.933 20.390 1.00 92.50 85 GLN A C 1
ATOM 711 O O . GLN A 1 85 ? -21.267 10.701 20.357 1.00 92.50 85 GLN A O 1
ATOM 716 N N . ASP A 1 86 ? -21.365 12.612 21.534 1.00 91.44 86 ASP A N 1
ATOM 717 C CA . ASP A 1 86 ? -21.466 11.949 22.828 1.00 91.44 86 ASP A CA 1
ATOM 718 C C . ASP A 1 86 ? -22.903 11.463 23.116 1.00 91.44 86 ASP A C 1
ATOM 720 O O . ASP A 1 86 ? -23.872 11.800 22.436 1.00 91.44 86 ASP A O 1
ATOM 724 N N . THR A 1 87 ? -23.070 10.679 24.184 1.00 91.19 87 THR A N 1
ATOM 725 C CA . THR A 1 87 ? -24.390 10.158 24.609 1.00 91.19 87 THR A CA 1
ATOM 726 C C . THR A 1 87 ? -25.413 11.233 25.011 1.00 91.19 87 THR A C 1
ATOM 728 O O . THR A 1 87 ? -26.569 10.906 25.271 1.00 91.19 87 THR A O 1
ATOM 731 N N . LYS A 1 88 ? -24.998 12.500 25.105 1.00 92.00 88 LYS A N 1
ATOM 732 C CA . LYS A 1 88 ? -25.833 13.655 25.453 1.00 92.00 88 LYS A CA 1
ATOM 733 C C . LYS A 1 88 ? -26.151 14.526 24.231 1.00 92.00 88 LYS A C 1
ATOM 735 O O . LYS A 1 88 ? -26.839 15.530 24.393 1.00 92.00 88 LYS A O 1
ATOM 740 N N . GLY A 1 89 ? -25.699 14.133 23.036 1.00 85.19 89 GLY A N 1
ATOM 741 C CA . GLY A 1 89 ? -25.930 14.852 21.785 1.00 85.19 89 GLY A CA 1
ATOM 742 C C . GLY A 1 89 ? -24.984 16.031 21.558 1.00 85.19 89 GLY A C 1
ATOM 743 O O . GLY A 1 89 ? -25.301 16.900 20.749 1.00 85.19 89 GLY A O 1
ATOM 744 N N . ASN A 1 90 ? -23.852 16.092 22.267 1.00 84.81 90 ASN A N 1
ATOM 745 C CA . ASN A 1 90 ? -22.814 17.084 21.990 1.00 84.81 90 ASN A CA 1
ATOM 746 C C . ASN A 1 90 ? -21.894 16.574 20.880 1.00 84.81 90 ASN A C 1
ATOM 748 O O . ASN A 1 90 ? -21.441 15.431 20.954 1.00 84.81 90 ASN A O 1
ATOM 752 N N . VAL A 1 91 ? -21.622 17.441 19.905 1.00 77.19 91 VAL A N 1
ATOM 753 C CA . VAL A 1 91 ? -20.642 17.261 18.822 1.00 77.19 91 VAL A CA 1
ATOM 754 C C . VAL A 1 91 ? -19.286 17.822 19.239 1.00 77.19 91 VAL A C 1
ATOM 756 O O . VAL A 1 91 ? -19.284 18.941 19.806 1.00 77.19 91 VAL A O 1
#